Protein AF-A0A5E4J944-F1 (afdb_monomer_lite)

pLDDT: mean 72.49, std 16.66, range [41.28, 92.5]

Radius of gyration: 30.06 Å; chains: 1; bounding box: 70×59×66 Å

Foldseek 3Di:
DDPDDADWDAAPPPRDTDGPVQWDWDWDWDWDWDPDVPDDTDTDTDTDIGTHHPVRCVVVVVVVVVVVVVVVVVVVVVVVVVVVPPDPPPDDDDDDPDDDDDDDDDDDDD

Secondary structure (DSSP, 8-state):
-----PPEEE-TTT--EEETTTSEEEEEEEEEEE--SSS--EEEEEEEEEEE-HHHHHHTTHHHHHHHHHHHHHHHHHHHHHGGG-------------------------

Sequence (110 aa):
MGRGKTTLVRCNACGRSVSRGKAVVDLRSVVYSTDLRTADDLRYMEKRKVYYCVSCGKSLGVYERKKKQNEIYRERKNNMQTGAGGTGGFGGAGGSFGGTGGNSGGSEKF

Structure (mmCIF, N/CA/C/O backbone):
data_AF-A0A5E4J944-F1
#
_entry.id   AF-A0A5E4J944-F1
#
loop_
_atom_site.group_PDB
_atom_site.id
_atom_site.type_symbol
_atom_site.label_atom_id
_atom_site.label_alt_id
_atom_site.label_comp_id
_atom_site.label_asym_id
_atom_site.label_entity_id
_atom_site.label_seq_id
_atom_site.pdbx_PDB_ins_code
_atom_site.Cartn_x
_atom_site.Cartn_y
_atom_site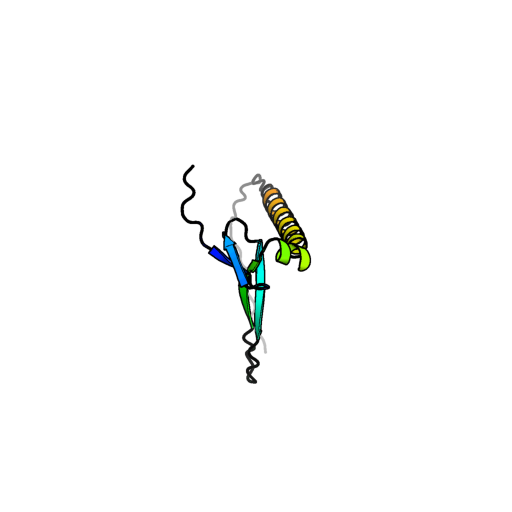.Cartn_z
_atom_site.occupancy
_atom_site.B_iso_or_equiv
_atom_site.auth_seq_id
_atom_site.auth_comp_id
_atom_site.auth_asym_id
_atom_site.auth_atom_id
_atom_site.pdbx_PDB_model_num
ATOM 1 N N . MET A 1 1 ? -22.632 14.514 13.854 1.00 50.84 1 MET A N 1
ATOM 2 C CA . MET A 1 1 ? -21.795 14.430 12.630 1.00 50.84 1 MET A CA 1
ATOM 3 C C . MET A 1 1 ? -22.319 13.315 11.731 1.00 50.84 1 MET A C 1
ATOM 5 O O . MET A 1 1 ? -21.967 12.156 11.929 1.00 50.84 1 MET A O 1
ATOM 9 N N . GLY A 1 2 ? -23.200 13.649 10.786 1.00 50.81 2 GLY A N 1
ATOM 10 C CA . GLY A 1 2 ? -23.794 12.687 9.855 1.00 50.81 2 GLY A CA 1
ATOM 11 C C . GLY A 1 2 ? -22.784 12.234 8.805 1.00 50.81 2 GLY A C 1
ATOM 12 O O . GLY A 1 2 ? -22.691 12.819 7.733 1.00 50.81 2 GLY A O 1
ATOM 13 N N . ARG A 1 3 ? -21.997 11.198 9.104 1.00 64.31 3 ARG A N 1
ATOM 14 C CA . ARG A 1 3 ? -21.248 10.489 8.062 1.00 64.31 3 ARG A CA 1
ATOM 15 C C . ARG A 1 3 ? -22.267 9.606 7.348 1.00 64.31 3 ARG A C 1
ATOM 17 O O . ARG A 1 3 ? -22.690 8.607 7.919 1.00 64.31 3 ARG A O 1
ATOM 24 N N . GLY A 1 4 ? -22.718 10.026 6.164 1.00 74.88 4 GLY A N 1
ATOM 25 C CA . GLY A 1 4 ? -23.666 9.274 5.334 1.00 74.88 4 GLY A CA 1
ATOM 26 C C . GLY A 1 4 ? -23.200 7.847 5.008 1.00 74.88 4 GLY A C 1
ATOM 27 O O . GLY A 1 4 ? -22.166 7.383 5.491 1.00 74.88 4 GLY A O 1
ATOM 28 N N . LYS A 1 5 ? -23.958 7.133 4.162 1.00 71.94 5 LYS A N 1
ATOM 29 C CA . LYS A 1 5 ? -23.647 5.749 3.757 1.00 71.94 5 LYS A CA 1
ATOM 30 C C . LYS A 1 5 ? -22.212 5.659 3.226 1.00 71.94 5 LYS A C 1
ATOM 32 O O . LYS A 1 5 ? -21.898 6.138 2.139 1.00 71.94 5 LYS A O 1
ATOM 37 N N . THR A 1 6 ? -21.322 5.055 4.011 1.00 76.38 6 THR A N 1
ATOM 38 C CA . THR A 1 6 ? -19.927 4.871 3.614 1.00 76.38 6 THR A CA 1
ATOM 39 C C . THR A 1 6 ? -19.854 3.876 2.470 1.00 76.38 6 THR A C 1
ATOM 41 O O . THR A 1 6 ? -20.433 2.794 2.569 1.00 76.38 6 THR A O 1
ATOM 44 N N . THR A 1 7 ? -19.102 4.210 1.422 1.00 84.12 7 THR A N 1
ATOM 45 C CA . THR A 1 7 ? -18.868 3.294 0.304 1.00 84.12 7 THR A CA 1
ATOM 46 C C . THR A 1 7 ? -18.247 1.994 0.817 1.00 84.12 7 THR A C 1
ATOM 48 O O . THR A 1 7 ? -17.222 1.997 1.509 1.00 84.12 7 THR A O 1
ATOM 51 N N . LEU A 1 8 ? -18.917 0.878 0.532 1.00 90.25 8 LEU A N 1
ATOM 52 C CA . LEU A 1 8 ? -18.459 -0.463 0.875 1.00 90.25 8 LEU A CA 1
ATOM 53 C C . LEU A 1 8 ? -17.555 -0.967 -0.249 1.00 90.25 8 LEU A C 1
ATOM 55 O O . LEU A 1 8 ? -17.922 -0.933 -1.419 1.00 90.25 8 LEU A O 1
ATOM 59 N N . VAL A 1 9 ? -16.368 -1.434 0.118 1.00 91.00 9 VAL A N 1
ATOM 60 C CA . VAL A 1 9 ? -15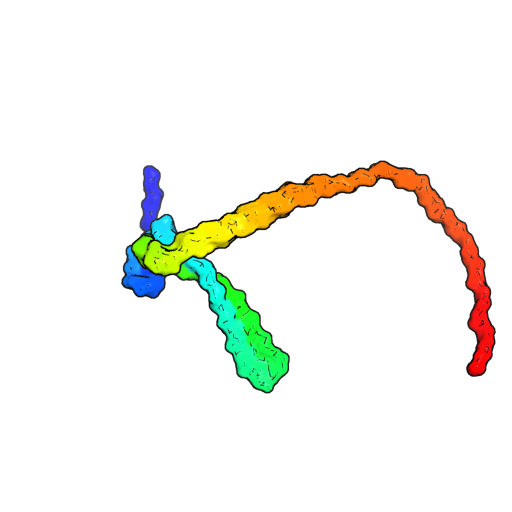.401 -2.075 -0.776 1.00 91.00 9 VAL A CA 1
ATOM 61 C C . VAL A 1 9 ? -15.229 -3.528 -0.360 1.00 91.00 9 VAL A C 1
ATOM 63 O O . VAL A 1 9 ? -15.259 -3.858 0.827 1.00 91.00 9 VAL A O 1
ATOM 66 N N . ARG A 1 10 ? -15.067 -4.414 -1.343 1.00 92.50 10 ARG A N 1
ATOM 67 C CA . ARG A 1 10 ?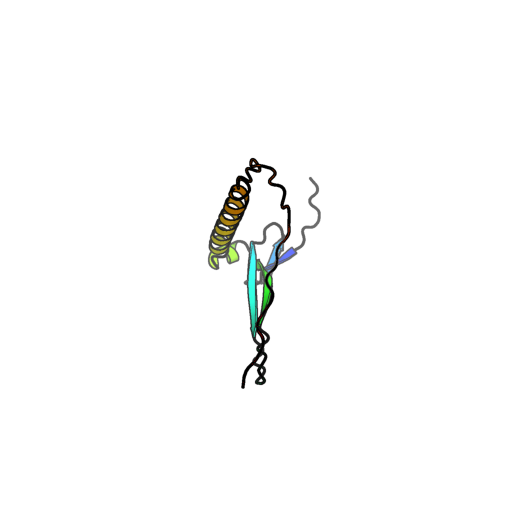 -14.831 -5.838 -1.097 1.00 92.50 10 ARG A CA 1
ATOM 68 C C . ARG A 1 10 ? -13.343 -6.090 -0.898 1.00 92.50 10 ARG A C 1
ATOM 70 O O . ARG A 1 10 ? -12.517 -5.613 -1.673 1.00 92.50 10 ARG A O 1
ATOM 77 N N . CYS A 1 11 ? -13.014 -6.836 0.150 1.00 90.69 11 CYS A N 1
ATOM 78 C CA . CYS A 1 11 ? -11.661 -7.320 0.373 1.00 90.69 11 CYS A CA 1
ATOM 79 C C . CYS A 1 11 ? -11.254 -8.279 -0.751 1.00 90.69 11 CYS A C 1
ATOM 81 O O . CYS A 1 11 ? -11.989 -9.219 -1.039 1.00 90.69 11 CYS A O 1
ATOM 83 N N . ASN A 1 12 ? -10.070 -8.089 -1.333 1.00 89.50 12 ASN A N 1
ATOM 84 C CA . ASN A 1 12 ? -9.564 -8.965 -2.394 1.00 89.50 12 ASN A CA 1
ATOM 85 C C . ASN A 1 12 ? -9.235 -10.389 -1.894 1.00 89.50 12 ASN A C 1
ATOM 87 O O . ASN A 1 12 ? -9.450 -11.348 -2.618 1.00 89.50 12 ASN A O 1
ATOM 91 N N . ALA A 1 13 ? -8.785 -10.534 -0.641 1.00 87.69 13 ALA A N 1
ATOM 92 C CA . ALA A 1 13 ? -8.375 -11.830 -0.090 1.00 87.69 13 ALA A CA 1
ATOM 93 C C . ALA A 1 13 ? -9.544 -12.689 0.423 1.00 87.69 13 ALA A C 1
ATOM 95 O O . ALA A 1 13 ? -9.576 -13.889 0.192 1.00 87.69 13 ALA A O 1
ATOM 96 N N . CYS A 1 14 ? -10.495 -12.090 1.148 1.00 89.44 14 CYS A N 1
ATOM 97 C CA . CYS A 1 14 ? -11.569 -12.833 1.826 1.00 89.44 14 CYS A CA 1
ATOM 98 C C . CYS A 1 14 ? -12.981 -12.472 1.346 1.00 89.44 14 CYS A C 1
ATOM 100 O O . CYS A 1 14 ? -13.957 -12.954 1.909 1.00 89.44 14 CYS A O 1
ATOM 102 N N . GLY A 1 15 ? -13.121 -11.548 0.390 1.00 89.00 15 GLY A N 1
ATOM 103 C CA . GLY A 1 15 ? -14.420 -11.108 -0.133 1.00 89.00 15 GLY A CA 1
ATOM 104 C C . GLY A 1 15 ? -15.272 -10.263 0.823 1.00 89.00 15 GLY A C 1
ATOM 105 O O . GLY A 1 15 ? -16.268 -9.680 0.395 1.00 89.00 15 GLY A O 1
ATOM 106 N N . ARG A 1 16 ? -14.889 -10.133 2.103 1.00 88.88 16 ARG A N 1
ATOM 107 C CA . ARG A 1 16 ? -15.664 -9.401 3.117 1.00 88.88 16 ARG A CA 1
ATOM 108 C C . ARG A 1 16 ? -15.858 -7.936 2.717 1.00 88.88 16 ARG A C 1
ATOM 110 O O . ARG A 1 16 ? -14.902 -7.260 2.328 1.00 88.88 16 ARG A O 1
ATOM 117 N N . SER A 1 17 ? -17.085 -7.437 2.846 1.00 90.56 17 SER A N 1
ATOM 118 C CA . SER A 1 17 ? -17.414 -6.030 2.616 1.00 90.56 17 SER A CA 1
ATOM 119 C C . SER A 1 17 ? -16.968 -5.181 3.804 1.00 90.56 17 SER A C 1
ATOM 121 O O . SER A 1 17 ? -17.411 -5.391 4.933 1.00 90.56 17 SER A O 1
ATOM 123 N N . VAL A 1 18 ? -16.092 -4.215 3.552 1.00 89.25 18 VAL A N 1
ATOM 124 C CA . VAL A 1 18 ? -15.551 -3.300 4.561 1.00 89.25 18 VAL A CA 1
ATOM 125 C C . VAL A 1 18 ? -15.788 -1.872 4.086 1.00 89.25 18 VAL A C 1
ATOM 127 O O . VAL A 1 18 ? -15.742 -1.591 2.890 1.00 89.25 18 VAL A O 1
ATOM 130 N N . SER A 1 19 ? -16.056 -0.942 5.002 1.00 89.69 19 SER A N 1
ATOM 131 C CA . SER A 1 19 ? -16.165 0.467 4.625 1.00 89.69 19 SER A CA 1
ATOM 132 C C . SER A 1 19 ? -14.817 0.998 4.136 1.00 89.69 19 SER A C 1
ATOM 134 O O . SER A 1 19 ? -13.763 0.682 4.693 1.00 89.69 19 SER A O 1
ATOM 136 N N . ARG A 1 20 ? -14.835 1.854 3.111 1.00 86.94 20 ARG A N 1
ATOM 137 C CA . ARG A 1 20 ? -13.619 2.395 2.486 1.00 86.94 20 ARG A CA 1
ATOM 138 C C . ARG A 1 20 ? -12.698 3.137 3.461 1.00 86.94 20 ARG A C 1
ATOM 140 O O . ARG A 1 20 ? -11.490 3.126 3.264 1.00 86.94 20 ARG A O 1
ATOM 147 N N . GLY A 1 21 ? -13.245 3.731 4.523 1.00 85.81 21 GLY A N 1
ATOM 148 C CA . GLY A 1 21 ? -12.452 4.377 5.577 1.00 85.81 21 GLY A CA 1
ATOM 149 C C . GLY A 1 21 ? -11.744 3.404 6.528 1.00 85.81 21 GLY A C 1
ATOM 150 O O . GLY A 1 21 ? -10.734 3.768 7.117 1.00 85.81 21 GLY A O 1
ATOM 151 N N . LYS A 1 22 ? -12.250 2.172 6.677 1.00 86.12 22 LYS A N 1
ATOM 152 C CA . LYS A 1 22 ? -11.647 1.126 7.524 1.00 86.12 22 LYS A CA 1
ATOM 153 C C . LYS A 1 22 ? -10.794 0.130 6.729 1.00 86.12 22 LYS A C 1
ATOM 155 O O . LYS A 1 22 ? -10.061 -0.654 7.327 1.00 86.12 22 LYS A O 1
ATOM 160 N N . ALA A 1 23 ? -10.912 0.125 5.403 1.00 88.69 23 ALA A N 1
ATOM 161 C CA . ALA A 1 23 ? -10.172 -0.774 4.529 1.00 88.69 23 ALA A CA 1
ATOM 162 C C . ALA A 1 23 ? -8.700 -0.356 4.392 1.00 88.69 23 ALA A C 1
ATOM 164 O O . ALA A 1 23 ? -8.372 0.826 4.264 1.00 88.69 23 ALA A O 1
ATOM 165 N N . VAL A 1 24 ? -7.806 -1.344 4.360 1.00 88.94 24 VAL A N 1
ATOM 166 C CA . VAL A 1 24 ? -6.379 -1.126 4.103 1.00 88.94 24 VAL A CA 1
ATOM 167 C C . VAL A 1 24 ? -6.169 -1.056 2.598 1.00 88.94 24 VAL A C 1
ATOM 169 O O . VAL A 1 24 ? -6.518 -1.990 1.879 1.00 88.94 24 VAL A O 1
ATOM 172 N N . VAL A 1 25 ? -5.610 0.057 2.124 1.00 89.44 25 VAL A N 1
ATOM 173 C CA . VAL A 1 25 ? -5.318 0.268 0.699 1.00 89.44 25 VAL A CA 1
ATOM 174 C C . VAL A 1 25 ? -3.861 -0.064 0.418 1.00 89.44 25 VAL A C 1
ATOM 176 O O . VAL A 1 25 ? -2.982 0.589 0.994 1.00 89.44 25 VAL A O 1
ATOM 179 N N . ASP A 1 26 ? -3.640 -1.016 -0.485 1.00 88.00 26 ASP A N 1
ATOM 180 C CA . ASP A 1 26 ? -2.337 -1.361 -1.054 1.00 88.00 26 ASP A CA 1
ATOM 181 C C . ASP A 1 26 ? -2.260 -0.906 -2.519 1.00 88.00 26 ASP A C 1
ATOM 183 O O . ASP A 1 26 ? -3.254 -0.959 -3.248 1.00 88.00 26 ASP A O 1
ATOM 187 N N . LEU A 1 27 ? -1.089 -0.442 -2.948 1.00 85.00 27 LEU A N 1
ATOM 188 C CA . LEU A 1 27 ? -0.830 -0.040 -4.332 1.00 85.00 27 LEU A CA 1
ATOM 189 C C . LEU A 1 27 ? 0.005 -1.134 -4.983 1.00 85.00 27 LEU A C 1
ATOM 191 O O . LEU A 1 27 ? 1.216 -1.193 -4.785 1.00 85.00 27 LEU A O 1
ATOM 195 N N . ARG A 1 28 ? -0.645 -2.003 -5.757 1.00 83.44 28 ARG A N 1
ATOM 196 C CA . ARG A 1 28 ? 0.037 -3.095 -6.448 1.00 83.44 28 ARG A CA 1
ATOM 197 C C . ARG A 1 28 ? 0.381 -2.647 -7.864 1.00 83.44 28 ARG A C 1
ATOM 199 O O . ARG A 1 28 ? -0.508 -2.266 -8.624 1.00 83.44 28 ARG A O 1
ATOM 206 N N . SER A 1 29 ? 1.666 -2.666 -8.201 1.00 79.56 29 SER A N 1
ATOM 207 C CA . SER A 1 29 ? 2.124 -2.501 -9.579 1.00 79.56 29 SER A CA 1
ATOM 208 C C . SER A 1 29 ? 1.851 -3.790 -10.340 1.00 79.56 29 SER A C 1
ATOM 210 O O . SER A 1 29 ? 2.340 -4.852 -9.952 1.00 79.56 29 SER A O 1
ATOM 212 N N . VAL A 1 30 ? 1.058 -3.695 -11.397 1.00 80.06 30 VAL A N 1
ATOM 213 C CA . VAL A 1 30 ? 0.878 -4.765 -12.371 1.00 80.06 30 VAL A CA 1
ATOM 214 C C . VAL A 1 30 ? 1.666 -4.356 -13.604 1.00 80.06 30 VAL A C 1
ATOM 216 O O . VAL A 1 30 ? 1.443 -3.279 -14.156 1.00 80.06 30 VAL A O 1
ATOM 219 N N . VAL A 1 31 ? 2.635 -5.185 -13.973 1.00 77.25 31 VAL A N 1
ATOM 220 C CA . VAL A 1 31 ? 3.413 -5.015 -15.197 1.00 77.25 31 VAL A CA 1
ATOM 221 C C . VAL A 1 31 ? 2.819 -5.974 -16.208 1.00 77.25 31 VAL A C 1
ATOM 223 O O . VAL A 1 31 ? 2.815 -7.181 -15.977 1.00 77.25 31 VAL A O 1
ATOM 226 N N . TYR A 1 32 ? 2.285 -5.429 -17.289 1.00 75.56 32 TYR A N 1
ATOM 227 C CA . TYR A 1 32 ? 1.886 -6.208 -18.445 1.00 75.56 32 TYR A CA 1
ATOM 228 C C . TYR A 1 32 ? 3.028 -6.112 -19.453 1.00 75.56 32 TYR A C 1
ATOM 230 O O . TYR A 1 32 ? 3.331 -5.025 -19.948 1.00 75.56 32 TYR A O 1
ATOM 238 N N . SER A 1 33 ? 3.698 -7.234 -19.690 1.00 68.75 33 SER A N 1
ATOM 239 C CA . SER A 1 33 ? 4.626 -7.412 -20.802 1.00 68.75 33 SER A CA 1
ATOM 240 C C . SER A 1 33 ? 3.886 -8.177 -21.888 1.00 68.75 33 SER A C 1
ATOM 242 O O . SER A 1 33 ? 3.465 -9.312 -21.671 1.00 68.75 33 SER A O 1
ATOM 244 N N . THR A 1 34 ? 3.670 -7.545 -23.034 1.00 69.50 34 THR A N 1
ATOM 245 C CA . THR A 1 34 ? 3.272 -8.269 -24.241 1.00 69.50 34 THR A CA 1
ATOM 246 C C . THR A 1 34 ? 4.536 -8.643 -24.993 1.00 69.50 34 THR A C 1
ATOM 248 O O . THR A 1 34 ? 5.191 -7.756 -25.532 1.00 69.50 34 THR A O 1
ATOM 251 N N . ASP A 1 35 ? 4.862 -9.937 -25.022 1.00 63.34 35 ASP A N 1
ATOM 252 C CA . ASP A 1 35 ? 5.927 -10.493 -25.861 1.00 63.34 35 ASP A CA 1
ATOM 253 C C . ASP A 1 35 ? 5.479 -10.460 -27.330 1.00 63.34 35 ASP A C 1
ATOM 255 O O . ASP A 1 35 ? 5.007 -11.446 -27.904 1.00 63.34 35 ASP A O 1
ATOM 259 N N . LEU A 1 36 ? 5.564 -9.284 -27.945 1.00 64.81 36 LEU A N 1
ATOM 260 C CA . LEU A 1 36 ? 5.462 -9.154 -29.389 1.00 64.81 36 LEU A CA 1
ATOM 261 C C . LEU A 1 36 ? 6.806 -9.624 -29.945 1.00 64.81 36 LEU A C 1
ATOM 263 O O . LEU A 1 36 ? 7.834 -9.004 -29.710 1.00 64.81 36 LEU A O 1
ATOM 267 N N . ARG A 1 37 ? 6.814 -10.724 -30.707 1.00 61.31 37 ARG A N 1
ATOM 268 C CA . ARG A 1 37 ? 8.004 -11.280 -31.395 1.00 61.31 37 ARG A CA 1
ATOM 269 C C . ARG A 1 37 ? 8.644 -10.329 -32.431 1.00 61.31 37 ARG A C 1
ATOM 271 O O . ARG A 1 37 ? 9.478 -10.757 -33.223 1.00 61.31 37 ARG A O 1
ATOM 278 N N . THR A 1 38 ? 8.265 -9.057 -32.426 1.00 58.50 38 THR A N 1
ATOM 279 C CA . THR A 1 38 ? 8.671 -8.014 -33.358 1.00 58.50 38 THR A CA 1
ATOM 280 C C . THR A 1 38 ? 9.117 -6.816 -32.524 1.00 58.50 38 THR A C 1
ATOM 282 O O . THR A 1 38 ? 8.253 -6.105 -32.042 1.00 58.50 38 THR A O 1
ATOM 285 N N . ALA A 1 39 ? 10.434 -6.672 -32.329 1.00 61.28 39 ALA A N 1
ATOM 286 C CA . ALA A 1 39 ? 11.264 -5.531 -31.878 1.00 61.28 39 ALA A CA 1
ATOM 287 C C . ALA A 1 39 ? 10.793 -4.507 -30.802 1.00 61.28 39 ALA A C 1
ATOM 289 O O . ALA A 1 39 ? 11.658 -3.915 -30.160 1.00 61.28 39 ALA A O 1
ATOM 290 N N . ASP A 1 40 ? 9.502 -4.298 -30.557 1.00 61.41 40 ASP A N 1
ATOM 291 C CA . ASP A 1 40 ? 8.941 -3.276 -29.674 1.00 61.41 40 ASP A CA 1
ATOM 292 C C . ASP A 1 40 ? 8.232 -3.915 -28.469 1.00 61.41 40 ASP A C 1
ATOM 294 O O . ASP A 1 40 ? 7.017 -4.140 -28.451 1.00 61.41 40 ASP A O 1
ATOM 298 N N . ASP A 1 41 ? 9.007 -4.195 -27.419 1.00 60.75 41 ASP A N 1
ATOM 299 C CA . ASP A 1 41 ? 8.485 -4.657 -26.132 1.00 60.75 41 ASP A CA 1
ATOM 300 C C . ASP A 1 41 ? 7.693 -3.536 -25.433 1.00 60.75 41 ASP A C 1
ATOM 302 O O . ASP A 1 41 ? 8.241 -2.697 -24.707 1.00 60.75 41 ASP A O 1
ATOM 306 N N . LEU A 1 42 ? 6.368 -3.536 -25.589 1.00 69.19 42 LEU A N 1
ATOM 307 C CA . LEU A 1 42 ? 5.487 -2.647 -24.832 1.00 69.19 42 LEU A CA 1
ATOM 308 C C . LEU A 1 42 ? 5.367 -3.135 -23.381 1.00 69.19 42 LEU A C 1
ATOM 310 O O . LEU A 1 42 ? 4.620 -4.060 -23.056 1.00 69.19 42 LEU A O 1
ATOM 314 N N . ARG A 1 43 ? 6.104 -2.483 -22.476 1.00 68.94 43 ARG A N 1
ATOM 315 C CA . ARG A 1 43 ? 6.001 -2.698 -21.024 1.00 68.94 43 ARG A CA 1
ATOM 316 C C . ARG A 1 43 ? 5.028 -1.692 -20.416 1.00 68.94 43 ARG A C 1
ATOM 318 O O . ARG A 1 43 ? 5.405 -0.563 -20.102 1.00 68.94 43 ARG A O 1
ATOM 325 N N . TYR A 1 44 ? 3.777 -2.099 -20.212 1.00 76.50 44 TYR A N 1
ATOM 326 C CA . TYR A 1 44 ? 2.774 -1.259 -19.557 1.00 76.50 44 TYR A CA 1
ATOM 327 C C . TYR A 1 44 ? 2.795 -1.482 -18.042 1.00 7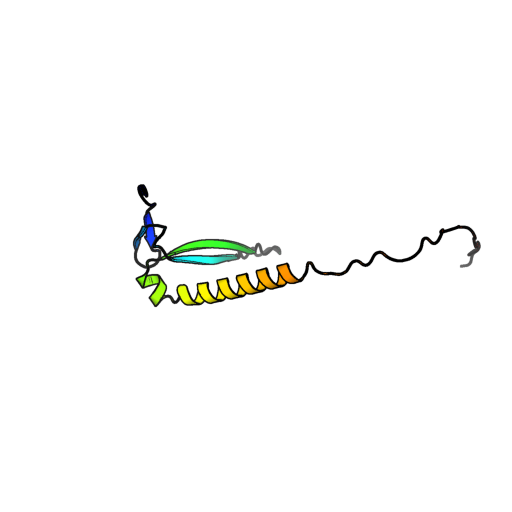6.50 44 TYR A C 1
ATOM 329 O O . TYR A 1 44 ? 2.491 -2.570 -17.548 1.00 76.50 44 TYR A O 1
ATOM 337 N N . MET A 1 45 ? 3.160 -0.443 -17.286 1.00 75.56 45 MET A N 1
ATOM 338 C CA . MET A 1 45 ? 3.154 -0.477 -15.823 1.00 75.56 45 MET A CA 1
ATOM 339 C C . MET A 1 45 ? 1.950 0.285 -15.267 1.00 75.56 45 MET A C 1
ATOM 341 O O . MET A 1 45 ? 1.922 1.514 -15.274 1.00 75.56 45 MET A O 1
ATOM 345 N N . GLU A 1 46 ? 0.975 -0.440 -14.716 1.00 82.81 46 GLU A N 1
ATOM 346 C CA . GLU A 1 46 ? -0.215 0.138 -14.085 1.00 82.81 46 GLU A CA 1
ATOM 347 C C . GLU A 1 46 ? -0.155 -0.027 -12.560 1.00 82.81 46 GLU A C 1
ATOM 349 O O . GLU A 1 46 ? 0.135 -1.106 -12.040 1.00 82.81 46 GLU A O 1
ATOM 354 N N . LYS A 1 47 ? -0.468 1.029 -11.801 1.00 84.12 47 LYS A N 1
ATOM 355 C CA . LYS A 1 47 ? -0.590 0.950 -10.335 1.00 84.12 47 LYS A CA 1
ATOM 356 C C . LYS A 1 47 ? -2.060 0.831 -9.943 1.00 84.12 47 LYS A C 1
ATOM 358 O O . LYS A 1 47 ? -2.783 1.826 -9.949 1.00 84.12 47 LYS A O 1
ATOM 363 N N . ARG A 1 48 ? -2.494 -0.364 -9.533 1.00 86.88 48 ARG A N 1
ATOM 364 C CA . ARG A 1 48 ? -3.875 -0.619 -9.094 1.00 86.88 48 ARG A CA 1
ATOM 365 C C . ARG A 1 48 ? -4.018 -0.529 -7.578 1.00 86.88 48 ARG A C 1
ATOM 367 O O . ARG A 1 48 ? -3.198 -1.047 -6.819 1.00 86.88 48 ARG A O 1
ATOM 374 N N . LYS A 1 49 ? -5.095 0.124 -7.132 1.00 88.19 49 LYS A N 1
ATOM 375 C CA . LYS A 1 49 ? -5.477 0.214 -5.714 1.00 88.19 49 LYS A CA 1
ATOM 376 C C . LYS A 1 49 ? -6.255 -1.038 -5.324 1.00 88.19 49 LYS A C 1
ATOM 378 O O . LYS A 1 49 ? -7.350 -1.263 -5.831 1.00 88.19 49 LYS A O 1
ATOM 383 N N . VAL A 1 50 ? -5.704 -1.824 -4.407 1.00 90.31 50 VAL A N 1
ATOM 384 C CA . VAL A 1 50 ? -6.335 -3.036 -3.877 1.00 90.31 50 VAL A CA 1
ATOM 385 C C . VAL A 1 50 ? -6.777 -2.783 -2.440 1.00 90.31 50 VAL A C 1
ATOM 387 O O . VAL A 1 50 ? -6.040 -2.195 -1.647 1.00 90.31 50 VAL A O 1
ATOM 390 N N . TYR A 1 51 ? -7.994 -3.213 -2.109 1.00 91.75 51 TYR A N 1
ATOM 391 C CA . TYR A 1 51 ? -8.585 -3.039 -0.785 1.00 91.75 51 TYR A CA 1
ATOM 392 C C . TYR A 1 51 ? -8.564 -4.354 -0.007 1.00 91.75 51 TYR A C 1
ATOM 394 O O . TYR A 1 51 ? -8.990 -5.396 -0.511 1.00 91.75 51 TYR A O 1
ATOM 402 N N . TYR A 1 52 ? -8.111 -4.287 1.244 1.00 91.25 52 TYR A N 1
ATOM 403 C CA . TYR A 1 52 ? -8.074 -5.417 2.167 1.00 91.25 52 TYR A CA 1
ATOM 404 C C . TYR A 1 52 ? -8.823 -5.131 3.467 1.00 91.25 52 TYR A C 1
ATOM 406 O O . TYR A 1 52 ? -8.958 -3.990 3.918 1.00 91.25 52 TYR A O 1
ATOM 414 N N . CYS A 1 53 ? -9.286 -6.212 4.088 1.00 91.44 53 CYS A N 1
ATOM 415 C CA . CYS A 1 53 ? -9.828 -6.209 5.434 1.00 91.44 53 CYS A CA 1
ATOM 416 C C . CYS A 1 53 ? -8.712 -6.013 6.481 1.00 91.44 53 CYS A C 1
ATOM 418 O O . CYS A 1 53 ? -7.552 -6.311 6.203 1.00 91.44 53 CYS A O 1
ATOM 420 N N . VAL A 1 54 ? -9.039 -5.542 7.692 1.00 89.50 54 VAL A N 1
ATOM 421 C CA . VAL A 1 54 ? -8.031 -5.266 8.743 1.00 89.50 54 VAL A CA 1
ATOM 422 C C . VAL A 1 54 ? -7.248 -6.525 9.137 1.00 89.50 54 VAL A C 1
ATOM 424 O O . VAL A 1 54 ? -6.032 -6.458 9.288 1.00 89.50 54 VAL A O 1
ATOM 427 N N . SER A 1 55 ? -7.910 -7.681 9.259 1.00 90.56 55 SER A N 1
ATOM 428 C CA . SER A 1 55 ? -7.235 -8.951 9.569 1.00 90.56 55 SER A CA 1
ATOM 429 C C . SER A 1 55 ? -6.331 -9.409 8.421 1.00 90.56 55 SER A C 1
ATOM 431 O O . SER A 1 55 ? -5.154 -9.669 8.640 1.00 90.56 55 SER A O 1
ATOM 433 N N . CYS A 1 56 ? -6.849 -9.394 7.192 1.00 89.12 56 CYS A N 1
ATOM 434 C CA . CYS A 1 56 ? -6.120 -9.722 5.966 1.00 89.12 56 CYS A CA 1
ATOM 435 C C . CYS A 1 56 ? -4.874 -8.842 5.783 1.00 89.12 56 CYS A C 1
ATOM 437 O O . CYS A 1 56 ? -3.818 -9.308 5.373 1.00 89.12 56 CYS A O 1
A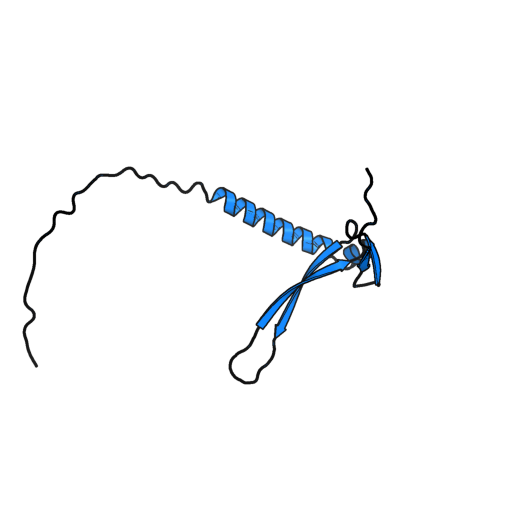TOM 439 N N . GLY A 1 57 ? -4.996 -7.547 6.086 1.00 87.88 57 GLY A N 1
ATOM 440 C CA . GLY A 1 57 ? -3.893 -6.597 5.986 1.00 87.88 57 GLY A CA 1
ATOM 441 C C . GLY A 1 57 ? -2.764 -6.891 6.975 1.00 87.88 57 GLY A C 1
ATOM 442 O O . GLY A 1 57 ? -1.606 -6.639 6.643 1.00 87.88 57 GLY A O 1
ATOM 443 N N . LYS A 1 58 ? -3.087 -7.439 8.157 1.00 87.75 58 LYS A N 1
ATOM 444 C CA . LYS A 1 58 ? -2.097 -7.876 9.154 1.00 87.75 58 LYS A CA 1
ATOM 445 C C . LYS A 1 58 ? -1.388 -9.154 8.713 1.00 87.75 58 LYS A C 1
ATOM 447 O O . LYS A 1 58 ? -0.167 -9.176 8.705 1.00 87.75 58 LYS A O 1
ATOM 452 N N . SER A 1 59 ? -2.132 -10.174 8.287 1.00 86.31 59 SER A N 1
ATOM 453 C CA . SER A 1 59 ? -1.546 -11.457 7.870 1.00 86.31 59 SER A CA 1
ATOM 454 C C . SER A 1 59 ? -0.690 -11.347 6.603 1.00 86.31 59 SER A C 1
ATOM 456 O O . SER A 1 59 ? 0.303 -12.046 6.473 1.00 86.31 59 SER A O 1
ATOM 458 N N . LEU A 1 60 ? -1.046 -10.451 5.675 1.00 83.56 60 LEU A N 1
ATOM 459 C CA . LEU A 1 60 ? -0.315 -10.228 4.418 1.00 83.56 60 LEU A CA 1
ATOM 460 C C . LEU A 1 60 ? 0.815 -9.180 4.533 1.00 83.56 60 LEU A C 1
ATOM 462 O O . LEU A 1 60 ? 1.377 -8.770 3.510 1.00 83.56 60 LEU A O 1
ATOM 466 N N . GLY A 1 61 ? 1.097 -8.667 5.738 1.00 84.31 61 GLY A N 1
ATOM 467 C CA . GLY A 1 61 ? 2.156 -7.674 5.968 1.00 84.31 61 GLY A CA 1
ATOM 468 C C . GLY A 1 61 ? 1.974 -6.365 5.184 1.00 84.31 61 GLY A C 1
ATOM 469 O O . GLY A 1 61 ? 2.941 -5.678 4.853 1.00 84.31 61 GLY A O 1
ATOM 470 N N . VAL A 1 62 ? 0.736 -6.002 4.826 1.00 85.06 62 VAL A N 1
ATOM 471 C CA . VAL A 1 62 ? 0.457 -4.801 4.010 1.00 85.06 62 VAL A CA 1
ATOM 472 C C . VAL A 1 62 ? 0.790 -3.527 4.792 1.00 85.06 62 VAL A C 1
ATOM 474 O O . VAL A 1 62 ? 1.244 -2.536 4.221 1.00 85.06 62 VAL A O 1
ATOM 477 N N . TYR A 1 63 ? 0.608 -3.557 6.114 1.00 82.25 63 TYR A N 1
ATOM 478 C CA . TYR A 1 63 ? 0.942 -2.439 6.998 1.00 82.25 63 TYR A CA 1
ATOM 479 C C . TYR A 1 63 ? 2.438 -2.115 6.999 1.00 82.25 63 TYR A C 1
ATOM 481 O O . TYR A 1 63 ? 2.806 -0.946 6.902 1.00 82.25 63 TYR A O 1
ATOM 489 N N . GLU A 1 64 ? 3.292 -3.135 7.056 1.00 84.50 64 GLU A N 1
ATOM 490 C CA . GLU A 1 64 ? 4.750 -2.977 7.084 1.00 84.50 64 GLU A CA 1
ATOM 491 C C . GLU A 1 64 ? 5.264 -2.418 5.760 1.00 84.50 64 GLU A C 1
ATOM 493 O O . GLU A 1 64 ? 5.983 -1.416 5.734 1.00 84.50 64 GLU A O 1
ATOM 498 N N . ARG A 1 65 ? 4.795 -2.994 4.644 1.00 83.06 65 ARG A N 1
ATOM 499 C CA . ARG A 1 65 ? 5.109 -2.501 3.298 1.00 83.06 65 ARG A CA 1
ATOM 500 C C . ARG A 1 65 ? 4.703 -1.040 3.130 1.00 83.06 65 ARG A C 1
ATOM 502 O O . ARG A 1 65 ? 5.488 -0.234 2.634 1.00 83.06 65 ARG A O 1
ATOM 509 N N . LYS A 1 66 ? 3.510 -0.663 3.596 1.00 83.19 66 LYS A N 1
ATOM 510 C CA . LYS A 1 66 ? 3.026 0.719 3.507 1.00 83.19 66 LYS A CA 1
ATOM 511 C C . LYS A 1 66 ? 3.784 1.682 4.420 1.00 83.19 66 LYS A C 1
ATOM 513 O O . LYS A 1 66 ? 4.001 2.824 4.022 1.00 83.19 66 LYS A O 1
ATOM 518 N N . LYS A 1 67 ? 4.205 1.242 5.611 1.00 85.31 67 LYS A N 1
ATOM 519 C CA . LYS A 1 67 ? 5.040 2.037 6.524 1.00 85.31 67 LYS A CA 1
ATOM 520 C C . LYS A 1 67 ? 6.365 2.402 5.853 1.00 85.31 67 LYS A C 1
ATOM 522 O O . LYS A 1 67 ? 6.665 3.587 5.754 1.00 85.31 67 LYS A O 1
ATOM 527 N N . LYS A 1 68 ? 7.062 1.410 5.291 1.00 85.31 68 LYS A N 1
ATOM 528 C CA . LYS A 1 68 ? 8.326 1.603 4.563 1.00 85.31 68 LYS A CA 1
ATOM 529 C C . LYS A 1 68 ? 8.167 2.538 3.359 1.00 85.31 68 LYS A C 1
ATOM 531 O O . LYS A 1 68 ? 8.976 3.432 3.149 1.00 85.31 68 LYS A O 1
ATOM 536 N N . GLN A 1 69 ? 7.089 2.383 2.588 1.00 80.75 69 GLN A N 1
ATOM 537 C CA . GLN A 1 69 ? 6.803 3.271 1.452 1.00 80.75 69 GLN A CA 1
ATOM 538 C C . GLN A 1 69 ? 6.532 4.719 1.886 1.00 80.75 69 GLN A C 1
ATOM 540 O O . GLN A 1 69 ? 6.979 5.660 1.235 1.00 80.75 69 GLN A O 1
ATOM 545 N N . ASN A 1 70 ? 5.803 4.912 2.987 1.00 84.81 70 ASN A N 1
ATOM 546 C CA . ASN A 1 70 ? 5.498 6.245 3.500 1.00 84.81 70 ASN A CA 1
ATOM 547 C C . ASN A 1 70 ? 6.737 6.937 4.088 1.00 84.81 70 ASN A C 1
ATOM 549 O O . ASN A 1 70 ? 6.867 8.149 3.976 1.00 84.81 70 ASN A O 1
ATOM 553 N N . GLU A 1 71 ? 7.644 6.175 4.694 1.00 87.06 71 GLU A N 1
ATOM 554 C CA . GLU A 1 71 ? 8.933 6.661 5.190 1.00 87.06 71 GLU A CA 1
ATOM 555 C C . GLU A 1 71 ? 9.804 7.190 4.048 1.00 87.06 71 GLU A C 1
ATOM 557 O O . GLU A 1 71 ? 10.128 8.373 4.044 1.00 87.06 71 GLU A O 1
ATOM 562 N N . ILE A 1 72 ? 10.016 6.388 2.999 1.00 84.25 72 ILE A N 1
ATOM 563 C CA . ILE A 1 72 ? 10.744 6.814 1.791 1.00 84.25 72 ILE A CA 1
ATOM 564 C C . ILE A 1 72 ? 10.090 8.054 1.159 1.00 84.25 72 ILE A C 1
ATOM 566 O O . ILE A 1 72 ? 10.771 8.971 0.700 1.00 84.25 72 ILE A O 1
ATOM 570 N N . TYR A 1 73 ? 8.754 8.107 1.118 1.00 83.44 73 TYR A N 1
ATOM 571 C CA . TYR A 1 73 ? 8.038 9.272 0.594 1.00 83.44 73 TYR A CA 1
ATOM 572 C C . TYR A 1 73 ? 8.266 10.529 1.448 1.00 83.44 73 TYR A C 1
ATOM 574 O O . TYR A 1 73 ? 8.463 11.614 0.897 1.00 83.44 73 TYR A O 1
ATOM 582 N N . ARG A 1 74 ? 8.262 10.398 2.781 1.00 86.56 74 ARG A N 1
ATOM 583 C CA . ARG A 1 74 ? 8.559 11.499 3.709 1.00 86.56 74 ARG A CA 1
ATOM 584 C C . ARG A 1 74 ? 9.996 11.983 3.559 1.00 86.56 74 ARG A C 1
ATOM 586 O O . ARG A 1 74 ? 10.197 13.186 3.461 1.00 86.56 74 ARG A O 1
ATOM 593 N N . GLU A 1 75 ? 10.96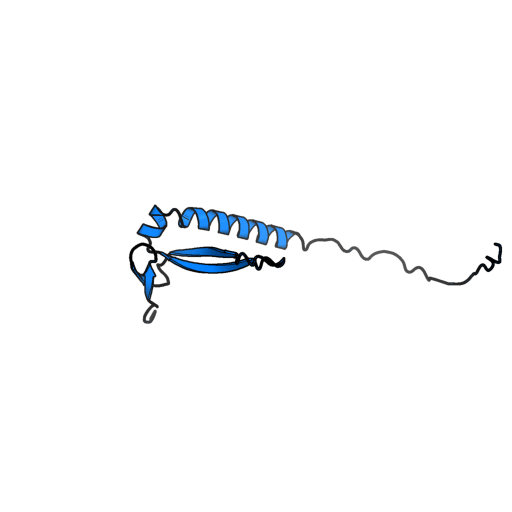2 11.074 3.471 1.00 84.25 75 GLU A N 1
ATOM 594 C CA . GLU A 1 75 ? 12.373 11.412 3.251 1.00 84.25 75 GLU A CA 1
ATOM 595 C C . GLU A 1 75 ? 12.575 12.162 1.933 1.00 84.25 75 GLU A C 1
ATOM 597 O O . GLU A 1 75 ? 13.180 13.233 1.921 1.00 84.25 75 GLU A O 1
ATOM 602 N N . ARG A 1 76 ? 11.992 11.670 0.830 1.00 83.62 76 ARG A N 1
ATOM 603 C CA . ARG A 1 76 ? 12.035 12.365 -0.469 1.00 83.62 76 ARG A CA 1
ATOM 604 C C . ARG A 1 76 ? 11.415 13.757 -0.398 1.00 83.62 76 ARG A C 1
ATOM 606 O O . ARG A 1 76 ? 11.976 14.697 -0.956 1.00 83.62 76 ARG A O 1
ATOM 613 N N . LYS A 1 77 ? 10.273 13.899 0.283 1.00 84.56 77 LYS A N 1
ATOM 614 C CA . LYS A 1 77 ? 9.607 15.195 0.452 1.00 84.56 77 LYS A CA 1
ATOM 615 C C . LYS A 1 77 ? 10.464 16.163 1.273 1.00 84.56 77 LYS A C 1
ATOM 617 O O . LYS A 1 77 ? 10.584 17.321 0.889 1.00 84.56 77 LYS A O 1
ATOM 622 N N . ASN A 1 78 ? 11.076 15.687 2.356 1.00 83.19 78 ASN A N 1
ATOM 623 C CA . ASN A 1 78 ? 11.951 16.496 3.201 1.00 83.19 78 ASN A CA 1
ATOM 624 C C . ASN A 1 78 ? 13.203 16.949 2.433 1.00 83.19 78 ASN A C 1
ATOM 626 O O . ASN A 1 78 ? 13.522 18.133 2.460 1.00 83.19 78 ASN A O 1
ATOM 630 N N . ASN A 1 79 ? 13.844 16.051 1.676 1.00 76.75 79 ASN A N 1
ATOM 631 C CA . ASN A 1 79 ? 15.030 16.372 0.873 1.00 76.75 79 ASN A CA 1
ATOM 632 C C . ASN A 1 79 ? 14.735 17.401 -0.238 1.00 76.75 79 ASN A C 1
ATOM 634 O O . ASN A 1 79 ? 15.546 18.276 -0.529 1.00 76.75 79 ASN A O 1
ATOM 638 N N . MET A 1 80 ? 13.541 17.341 -0.833 1.00 65.69 80 MET A N 1
ATOM 639 C CA . MET A 1 80 ? 13.093 18.318 -1.830 1.00 65.69 80 MET A CA 1
ATOM 640 C C . MET A 1 80 ? 12.810 19.702 -1.216 1.00 65.69 80 MET A C 1
ATOM 642 O O . MET A 1 80 ? 12.938 20.710 -1.904 1.00 65.69 80 MET A O 1
ATOM 646 N N . GLN A 1 81 ? 12.456 19.773 0.071 1.00 59.94 81 GLN A N 1
ATOM 647 C CA . GLN A 1 81 ? 12.155 21.030 0.763 1.00 59.94 81 GLN A CA 1
ATOM 648 C C . GLN A 1 81 ? 13.420 21.749 1.265 1.00 59.94 81 GLN A C 1
ATOM 650 O O . GLN A 1 81 ? 13.438 22.974 1.339 1.00 59.94 81 GLN A O 1
ATOM 655 N N . THR A 1 82 ? 14.500 21.012 1.535 1.00 58.66 82 THR A N 1
ATOM 656 C CA . THR A 1 82 ? 15.809 21.567 1.923 1.00 58.66 82 THR A CA 1
ATOM 657 C C . THR A 1 82 ? 16.696 21.971 0.737 1.00 58.66 82 THR A C 1
ATOM 659 O O . THR A 1 82 ? 17.681 22.672 0.934 1.00 58.66 82 THR A O 1
ATOM 662 N N . GLY A 1 83 ? 16.344 21.594 -0.499 1.00 51.25 83 GLY A N 1
ATOM 663 C CA . GLY A 1 83 ? 17.065 21.982 -1.724 1.00 51.25 83 GLY A CA 1
ATOM 664 C C . GLY A 1 83 ? 16.733 23.379 -2.278 1.00 51.25 83 GLY A C 1
ATOM 665 O O . GLY A 1 83 ? 17.377 23.827 -3.221 1.00 51.25 83 GLY A O 1
ATOM 666 N N . ALA A 1 84 ? 15.759 24.091 -1.700 1.00 49.06 84 ALA A N 1
ATOM 667 C CA . ALA A 1 84 ? 15.333 25.429 -2.137 1.00 49.06 84 ALA A CA 1
ATOM 668 C C . ALA A 1 84 ? 16.075 26.586 -1.427 1.00 49.06 84 ALA A C 1
ATOM 670 O O . ALA A 1 84 ? 15.570 27.703 -1.366 1.00 49.06 84 ALA A O 1
ATOM 671 N N . GLY A 1 85 ? 17.264 26.316 -0.876 1.00 46.00 85 GLY A N 1
ATOM 672 C CA . GLY A 1 85 ? 18.173 27.310 -0.287 1.00 46.00 85 GLY A CA 1
ATOM 673 C C . GLY A 1 85 ? 19.447 27.543 -1.107 1.00 46.00 85 GLY A C 1
ATOM 674 O O . GLY A 1 85 ? 20.427 28.053 -0.573 1.00 46.00 85 GLY A O 1
ATOM 675 N N . GLY A 1 86 ? 19.460 27.126 -2.380 1.00 45.06 86 GLY A N 1
ATOM 676 C CA . GLY A 1 86 ? 20.572 27.334 -3.307 1.00 45.06 86 GLY A CA 1
ATOM 677 C C . GLY A 1 86 ? 20.771 28.817 -3.612 1.00 45.06 86 GLY A C 1
ATOM 678 O O . GLY A 1 86 ? 20.083 29.399 -4.443 1.00 45.06 86 GLY A O 1
ATOM 679 N N . THR A 1 87 ? 21.724 29.399 -2.901 1.00 56.44 87 THR A N 1
ATOM 680 C CA . THR A 1 87 ? 22.298 30.737 -3.020 1.00 56.44 87 THR A CA 1
ATOM 681 C C . THR A 1 87 ? 22.605 31.134 -4.469 1.00 56.44 87 THR A C 1
ATOM 683 O O . THR A 1 87 ? 23.650 30.782 -5.012 1.00 56.44 87 THR A O 1
ATOM 686 N N . GLY A 1 88 ? 21.722 31.918 -5.085 1.00 44.19 88 GLY A N 1
ATOM 687 C CA . GLY A 1 88 ? 22.036 32.728 -6.261 1.00 44.19 88 GLY A CA 1
ATOM 688 C C . GLY A 1 88 ? 22.467 34.119 -5.812 1.00 44.19 88 GLY A C 1
ATOM 689 O O . GLY A 1 88 ? 21.657 35.040 -5.773 1.00 44.19 88 GLY A O 1
ATOM 690 N N . GLY A 1 89 ? 23.726 34.260 -5.399 1.00 46.72 89 GLY A N 1
ATOM 691 C CA . GLY A 1 89 ? 24.349 35.564 -5.209 1.00 46.72 89 GLY A CA 1
ATOM 692 C C . GLY A 1 89 ? 24.584 36.214 -6.570 1.00 46.72 89 GLY A C 1
ATOM 693 O O . GLY A 1 89 ? 25.557 35.892 -7.241 1.00 46.72 89 GLY A O 1
ATOM 694 N N . PHE A 1 90 ? 23.703 37.124 -6.982 1.00 44.38 90 PHE A N 1
ATOM 695 C CA . PHE A 1 90 ? 23.914 37.984 -8.151 1.00 44.38 90 PHE A CA 1
ATOM 696 C C . PHE A 1 90 ? 24.528 39.308 -7.686 1.00 44.38 90 PHE A C 1
ATOM 698 O O . PHE A 1 90 ? 23.887 40.354 -7.671 1.00 44.38 90 PHE A O 1
ATOM 705 N N . GLY A 1 91 ? 25.776 39.239 -7.232 1.00 47.84 91 GLY A N 1
ATOM 706 C CA . GLY A 1 91 ? 26.636 40.401 -7.050 1.00 47.84 91 GLY A CA 1
ATOM 707 C C . GLY A 1 91 ? 27.844 40.225 -7.955 1.00 47.84 91 GLY A C 1
ATOM 708 O O . GLY A 1 91 ? 28.634 39.316 -7.724 1.00 47.84 91 GLY A O 1
ATOM 709 N N . GLY A 1 92 ? 27.987 41.057 -8.987 1.00 43.81 92 GLY A N 1
ATOM 710 C CA . GLY A 1 92 ? 29.198 41.031 -9.806 1.00 43.81 92 GLY A CA 1
ATOM 711 C C . GLY A 1 92 ? 29.075 41.662 -11.185 1.00 43.81 92 GLY A C 1
ATOM 712 O O . GLY A 1 92 ? 28.841 40.960 -12.155 1.00 43.81 92 GLY A O 1
ATOM 713 N N . ALA A 1 93 ? 29.306 42.975 -11.220 1.00 47.31 93 ALA A N 1
ATOM 714 C CA . ALA A 1 93 ? 29.938 43.748 -12.292 1.00 47.31 93 ALA A CA 1
ATOM 715 C C . ALA A 1 93 ? 29.362 43.676 -13.722 1.00 47.31 93 ALA A C 1
ATOM 717 O O . ALA A 1 93 ? 29.554 42.724 -14.473 1.00 47.31 93 ALA A O 1
ATOM 718 N N . GLY A 1 94 ? 28.784 44.806 -14.145 1.00 46.78 94 GLY A N 1
ATOM 719 C CA . GLY A 1 94 ? 28.683 45.153 -15.555 1.00 46.78 94 GLY A CA 1
ATOM 720 C C . GLY A 1 94 ? 30.073 45.219 -16.192 1.00 46.78 94 GLY A C 1
ATOM 721 O O . GLY A 1 94 ? 30.925 45.997 -15.771 1.00 46.78 94 GLY A O 1
ATOM 722 N N . GLY A 1 95 ? 30.280 44.394 -17.211 1.00 46.28 95 GLY A N 1
ATOM 723 C CA . GLY A 1 95 ? 31.386 44.487 -18.152 1.00 46.28 95 GLY A CA 1
ATOM 724 C C . GLY A 1 95 ? 30.801 44.593 -19.552 1.00 46.28 95 GLY A C 1
ATOM 725 O O . GLY A 1 95 ? 30.224 43.634 -20.061 1.00 46.28 95 GLY A O 1
ATOM 726 N N . SER A 1 96 ? 30.905 45.781 -20.143 1.00 50.34 96 SER A N 1
ATOM 727 C CA . SER A 1 96 ? 30.549 46.063 -21.530 1.00 50.34 96 SER A CA 1
ATOM 728 C C . SER A 1 96 ? 31.289 45.119 -22.477 1.00 50.34 96 SER A C 1
ATOM 730 O O . SER A 1 96 ? 32.510 45.197 -22.603 1.00 50.34 96 SER A O 1
ATOM 732 N N . PHE A 1 97 ? 30.558 44.260 -23.186 1.00 41.28 97 PHE A N 1
ATOM 733 C CA . PHE A 1 97 ? 31.084 43.545 -24.346 1.00 41.28 97 PHE A CA 1
ATOM 734 C C . PHE A 1 97 ? 31.138 44.520 -25.534 1.00 41.28 97 PHE A C 1
ATOM 736 O O . PHE A 1 97 ? 30.224 44.626 -26.346 1.00 41.28 97 PHE A O 1
ATOM 743 N N . GLY A 1 98 ? 32.217 45.303 -25.584 1.00 43.75 98 GLY A N 1
ATOM 744 C CA . GLY A 1 98 ? 32.650 46.020 -26.781 1.00 43.75 98 GLY A CA 1
ATOM 745 C C . GLY A 1 98 ? 33.319 45.045 -27.749 1.00 43.75 98 GLY A C 1
ATOM 746 O O . GLY A 1 98 ? 34.138 44.228 -27.342 1.00 43.75 98 GLY A O 1
ATOM 747 N N . GLY A 1 99 ? 32.905 45.095 -29.012 1.00 48.09 99 GLY A N 1
ATOM 748 C CA . GLY A 1 99 ? 33.281 44.146 -30.053 1.00 48.09 99 GLY A CA 1
ATOM 749 C C . GLY A 1 99 ? 34.599 44.427 -30.781 1.00 48.09 99 GLY A C 1
ATOM 750 O O . GLY A 1 99 ? 35.376 45.305 -30.419 1.00 48.09 99 GLY A O 1
ATOM 751 N N . THR A 1 100 ? 34.701 43.722 -31.914 1.00 53.25 100 THR A N 1
ATOM 752 C CA . THR A 1 100 ? 35.536 43.915 -33.121 1.00 53.25 100 THR A CA 1
ATOM 753 C C . THR A 1 100 ? 36.903 43.223 -33.228 1.00 53.25 100 THR A C 1
ATOM 755 O O . THR A 1 100 ? 37.724 43.251 -32.323 1.00 53.25 100 THR A O 1
ATOM 758 N N . GLY A 1 101 ? 37.117 42.655 -34.429 1.00 43.84 101 GLY A N 1
ATOM 759 C CA . GLY A 1 101 ? 38.384 42.158 -34.990 1.00 43.84 101 GLY A CA 1
ATOM 760 C C . GLY A 1 101 ? 38.490 40.631 -34.925 1.00 43.84 101 GLY A C 1
ATOM 761 O O . GLY A 1 101 ? 38.664 40.088 -33.850 1.00 43.84 101 GLY A O 1
ATOM 762 N N . GLY A 1 102 ? 38.331 39.828 -35.980 1.00 53.75 102 GLY A N 1
ATOM 763 C CA . GLY A 1 102 ? 38.763 40.004 -37.363 1.00 53.75 102 GLY A CA 1
ATOM 764 C C . GLY A 1 102 ? 40.065 39.226 -37.581 1.00 53.75 102 GLY A C 1
ATOM 765 O O . GLY A 1 102 ? 41.114 39.713 -37.182 1.00 53.75 102 GLY A O 1
ATOM 766 N N . ASN A 1 103 ? 40.018 38.050 -38.221 1.00 53.97 103 ASN A N 1
ATOM 767 C CA . ASN A 1 103 ? 41.113 37.631 -39.099 1.00 53.97 103 ASN A CA 1
ATOM 768 C C . ASN A 1 103 ? 40.648 36.641 -40.179 1.00 53.97 103 ASN A C 1
ATOM 770 O O . ASN A 1 103 ? 40.144 35.551 -39.918 1.00 53.97 103 ASN A O 1
ATOM 774 N N . SER A 1 104 ? 40.833 37.120 -41.396 1.00 52.69 104 SER A N 1
ATOM 775 C CA . SER A 1 104 ? 40.878 36.476 -42.697 1.00 52.69 104 SER A CA 1
ATOM 776 C C . SER A 1 104 ? 41.887 35.329 -42.814 1.00 52.69 104 SER A C 1
ATOM 778 O O . SER A 1 104 ? 42.946 35.360 -42.199 1.00 52.69 104 SER A O 1
ATOM 780 N N . GLY A 1 105 ? 41.627 34.431 -43.766 1.00 51.84 105 GLY A N 1
ATOM 781 C CA . GLY A 1 105 ? 42.692 33.806 -44.555 1.00 51.84 105 GLY A CA 1
ATOM 782 C C . GLY A 1 105 ? 42.920 32.324 -44.285 1.00 51.84 105 GLY A C 1
ATOM 783 O O . GLY A 1 105 ? 43.686 31.949 -43.408 1.00 51.84 105 GLY A O 1
ATOM 784 N N . GLY A 1 106 ? 42.305 31.483 -45.114 1.00 46.16 106 GLY A N 1
ATOM 785 C CA . GLY A 1 106 ? 42.591 30.053 -45.206 1.00 46.16 106 GLY A CA 1
ATOM 786 C C . GLY A 1 106 ? 42.355 29.566 -46.631 1.00 46.16 106 GLY A C 1
ATOM 787 O O . GLY A 1 106 ? 41.473 28.752 -46.877 1.00 46.16 106 GLY A O 1
ATOM 788 N N . SER A 1 107 ? 43.079 30.168 -47.572 1.00 57.06 107 SER A N 1
ATOM 789 C CA . SER A 1 107 ? 43.143 29.802 -48.983 1.00 57.06 107 SER A CA 1
ATOM 790 C C . SER A 1 107 ? 44.021 28.563 -49.193 1.00 57.06 107 SER A C 1
ATOM 792 O O . SER A 1 107 ? 45.174 28.560 -48.776 1.00 57.06 107 SER A O 1
ATOM 794 N N . GLU A 1 108 ? 43.458 27.595 -49.923 1.00 51.78 108 GLU A N 1
ATOM 795 C CA . GLU A 1 108 ? 44.116 26.676 -50.866 1.00 51.78 108 GLU A CA 1
ATOM 796 C C . GLU A 1 108 ? 45.152 25.658 -50.323 1.00 51.78 108 GLU A C 1
ATOM 798 O O . GLU A 1 108 ? 46.199 26.023 -49.798 1.00 51.78 108 GLU A O 1
ATOM 803 N N . LYS A 1 109 ? 44.952 24.365 -50.625 1.00 54.97 109 LYS A N 1
ATOM 804 C CA . LYS A 1 109 ? 45.658 23.622 -51.702 1.00 54.97 109 LYS A CA 1
ATOM 805 C C . LYS A 1 109 ? 45.510 22.096 -51.526 1.00 54.97 109 LYS A C 1
ATOM 807 O O . LYS A 1 109 ? 45.907 21.575 -50.495 1.00 54.97 109 LYS A O 1
ATOM 812 N N . PHE A 1 110 ? 44.983 21.483 -52.596 1.00 51.66 110 PHE A N 1
ATOM 813 C CA . PHE A 1 110 ? 45.129 20.109 -53.119 1.00 51.66 110 PHE A CA 1
ATOM 814 C C . PHE A 1 110 ? 44.934 18.899 -52.198 1.00 51.66 110 PHE A C 1
ATOM 816 O O . PHE A 1 110 ? 45.798 18.635 -51.339 1.00 51.66 110 PHE A O 1
#